Protein AF-A0A2R6K8M2-F1 (afdb_monomer)

Secondary structure (DSSP, 8-state):
--SEEEEEEPPPTT-----EEEPPPHHHHHHHHHH-TT-EEEEEETTEEEEEETGGG-TT---

Nearest PDB structures (foldseek):
  3oj6-assembly1_C  TM=8.525E-01  e=5.523E-02  Coccidioides immitis
  5izn-assembly2_F  TM=4.651E-01  e=1.956E+00  Vibrio vulnificus CMCP6
  4wtj-assembly1_A  TM=5.624E-01  e=3.133E+00  Hepatitis C virus JFH-1

Sequence (63 aa):
DFETIVAVRHPLPDESRDFEVVPACGACRELIADYGHEIAVIVPHDGEHRKAAAIDLLPTRNW

Radius of gyration: 13.06 Å; Cα contacts (8 Å, |Δi|>4): 90; chains: 1; bounding box: 26×25×41 Å

pLDDT: mean 95.4, std 4.62, range [70.06, 98.62]

Foldseek 3Di:
DAQEDWDWDCDDPPDPDHIDTADDDPVRLVVVVVVPQQRWYWHDDPNDTDTDGSVVVPVPDDD

Solvent-accessible surface area (backbone atoms only — not comparable to full-atom values): 3904 Å² total; per-residue (Å²): 140,72,71,68,49,72,37,69,46,75,54,54,98,89,47,95,58,71,74,38,74,34,69,65,51,72,71,55,38,56,55,46,29,75,76,33,45,74,28,23,33,44,32,68,54,97,94,41,80,43,76,42,38,25,46,74,78,42,87,81,70,86,127

Structure (mmCIF, N/CA/C/O backbone):
data_AF-A0A2R6K8M2-F1
#
_entry.id   AF-A0A2R6K8M2-F1
#
loop_
_atom_site.group_PDB
_atom_site.id
_atom_site.type_symbol
_atom_sit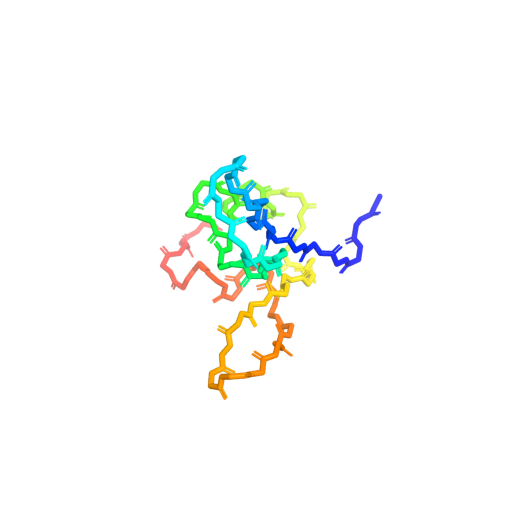e.label_atom_id
_atom_site.label_alt_id
_atom_site.label_comp_id
_atom_site.label_asym_id
_atom_site.label_entity_id
_atom_site.label_seq_id
_atom_site.pdbx_PDB_ins_code
_atom_site.Cartn_x
_atom_site.Cartn_y
_atom_site.Cartn_z
_atom_site.occupancy
_atom_site.B_iso_or_equiv
_atom_site.auth_seq_id
_atom_site.auth_comp_id
_atom_site.auth_asym_id
_atom_site.auth_atom_id
_atom_site.pdbx_PDB_model_num
ATOM 1 N N . ASP A 1 1 ? -1.689 18.261 6.103 1.00 81.25 1 ASP A N 1
ATOM 2 C CA . ASP A 1 1 ? -2.767 17.271 6.169 1.00 81.25 1 ASP A CA 1
ATOM 3 C C . ASP A 1 1 ? -2.767 16.480 4.871 1.00 81.25 1 ASP A C 1
ATOM 5 O O . ASP A 1 1 ? -2.533 17.098 3.831 1.00 81.25 1 ASP A O 1
ATOM 9 N N . PHE A 1 2 ? -2.900 15.155 4.924 1.00 94.62 2 PHE A N 1
ATOM 10 C CA . PHE A 1 2 ? -2.791 14.280 3.749 1.00 94.62 2 PHE A CA 1
ATOM 11 C C . PHE A 1 2 ? -4.111 13.547 3.519 1.00 94.62 2 PHE A C 1
ATOM 13 O O . PHE A 1 2 ? -4.529 12.761 4.353 1.00 94.62 2 PHE A O 1
ATOM 20 N N . GLU A 1 3 ? -4.741 13.743 2.362 1.00 97.38 3 GLU A N 1
ATOM 21 C CA . GLU A 1 3 ? -5.996 13.044 2.050 1.00 97.38 3 GLU A CA 1
ATOM 22 C C . GLU A 1 3 ? -5.754 11.645 1.453 1.00 97.38 3 GLU A C 1
ATOM 24 O O . GLU A 1 3 ? -6.503 10.701 1.697 1.00 97.38 3 GLU A O 1
ATOM 29 N N . THR A 1 4 ? -4.732 11.487 0.606 1.00 98.25 4 THR A N 1
ATOM 30 C CA . THR A 1 4 ? -4.455 10.228 -0.101 1.00 98.25 4 THR A CA 1
ATOM 31 C C . THR A 1 4 ? -2.960 10.072 -0.393 1.00 98.25 4 THR A C 1
ATOM 33 O O . THR A 1 4 ? -2.298 11.036 -0.775 1.00 98.25 4 THR A O 1
ATOM 36 N N . ILE A 1 5 ? -2.436 8.852 -0.257 1.00 98.19 5 ILE A N 1
ATOM 37 C CA . ILE A 1 5 ? -1.041 8.466 -0.512 1.00 98.19 5 ILE A CA 1
ATOM 38 C C . ILE A 1 5 ? -1.000 7.238 -1.440 1.00 98.19 5 ILE A C 1
ATOM 40 O O . ILE A 1 5 ? -1.882 6.381 -1.408 1.00 98.19 5 ILE A O 1
ATOM 44 N N . VAL A 1 6 ? 0.043 7.131 -2.268 1.00 98.31 6 VAL A N 1
ATOM 45 C CA . VAL A 1 6 ? 0.309 5.968 -3.129 1.00 98.31 6 VAL A CA 1
ATOM 46 C C . VAL A 1 6 ? 1.801 5.651 -3.159 1.00 98.31 6 VAL A C 1
ATOM 48 O O . VAL A 1 6 ? 2.630 6.560 -3.184 1.00 98.31 6 VAL A O 1
ATOM 51 N N . ALA A 1 7 ? 2.149 4.363 -3.162 1.00 98.12 7 ALA A N 1
ATOM 52 C CA . ALA A 1 7 ? 3.512 3.913 -3.411 1.00 98.12 7 ALA A CA 1
ATOM 53 C C . ALA A 1 7 ? 3.664 3.547 -4.891 1.00 98.12 7 ALA A C 1
ATOM 55 O O . ALA A 1 7 ? 2.844 2.820 -5.450 1.00 98.12 7 ALA A O 1
ATOM 56 N N . VAL A 1 8 ? 4.717 4.061 -5.527 1.00 97.44 8 VAL A N 1
ATOM 57 C CA . VAL A 1 8 ? 4.979 3.852 -6.954 1.00 97.44 8 VAL A CA 1
ATOM 58 C C . VAL A 1 8 ? 6.386 3.300 -7.133 1.00 97.44 8 VAL A C 1
ATOM 60 O O . VAL A 1 8 ? 7.350 3.841 -6.587 1.00 97.44 8 VAL A O 1
ATOM 63 N N . ARG A 1 9 ? 6.515 2.230 -7.916 1.00 96.00 9 ARG A N 1
ATOM 64 C CA . ARG A 1 9 ? 7.799 1.707 -8.377 1.00 96.00 9 ARG A CA 1
ATOM 65 C C . ARG A 1 9 ? 8.206 2.438 -9.651 1.00 96.00 9 ARG A C 1
ATOM 67 O O . ARG A 1 9 ? 7.501 2.376 -10.655 1.00 96.00 9 ARG A O 1
ATOM 74 N N . HIS A 1 10 ? 9.362 3.091 -9.602 1.00 95.94 10 HIS A N 1
ATOM 75 C CA . HIS A 1 10 ? 10.018 3.624 -10.791 1.00 95.94 10 HIS A CA 1
ATOM 76 C C . HIS A 1 10 ? 10.618 2.464 -11.606 1.00 95.94 10 HIS A C 1
ATOM 78 O O . HIS A 1 10 ? 11.186 1.548 -10.996 1.00 95.94 10 HIS A O 1
ATOM 84 N N . PRO A 1 11 ? 10.527 2.474 -12.947 1.00 96.12 11 PRO A N 1
ATOM 85 C CA . PRO A 1 11 ? 11.253 1.507 -13.763 1.00 96.12 11 PRO A CA 1
ATOM 86 C C . PRO A 1 11 ? 12.767 1.642 -13.573 1.00 96.12 11 PRO A C 1
ATOM 88 O O . PRO A 1 11 ? 13.284 2.746 -13.368 1.00 96.12 11 PRO A O 1
ATOM 91 N N . LEU A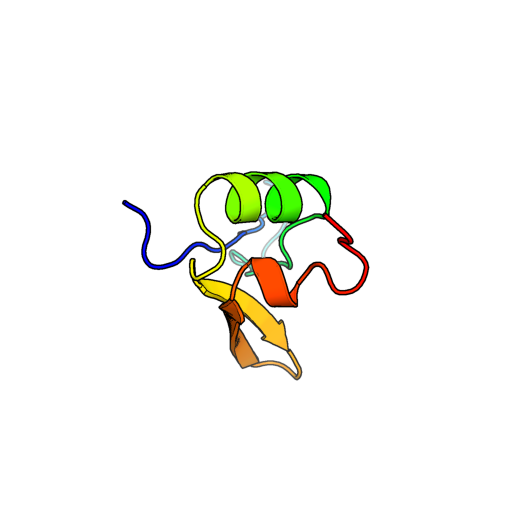 1 12 ? 13.483 0.521 -13.631 1.00 94.12 12 LEU A N 1
ATOM 92 C CA . LEU A 1 12 ? 14.947 0.543 -13.687 1.00 94.12 12 LEU A CA 1
ATOM 93 C C . LEU A 1 12 ? 15.428 1.057 -15.059 1.00 94.12 12 LEU A C 1
ATOM 95 O O . LEU A 1 12 ? 14.669 0.987 -16.024 1.00 94.12 12 LEU A O 1
ATOM 99 N N . PRO A 1 13 ? 16.668 1.571 -15.180 1.00 93.88 13 PRO A N 1
ATOM 100 C CA . PRO A 1 13 ? 17.171 2.134 -16.441 1.00 93.88 13 PRO A CA 1
ATOM 101 C C . PRO A 1 13 ? 17.104 1.182 -17.647 1.00 93.88 13 PRO A C 1
ATOM 103 O O . PRO A 1 13 ? 17.008 1.629 -18.786 1.00 93.88 13 PRO A O 1
ATOM 106 N N . ASP A 1 14 ? 17.178 -0.120 -17.393 1.00 95.06 14 ASP A N 1
ATOM 107 C CA . ASP A 1 14 ? 17.165 -1.223 -18.354 1.00 95.06 14 ASP A CA 1
ATOM 108 C C . ASP A 1 14 ? 15.782 -1.882 -18.521 1.00 95.06 14 ASP A C 1
ATOM 110 O O . ASP A 1 14 ? 15.616 -2.804 -19.320 1.00 95.06 14 ASP A O 1
ATOM 114 N N . GLU A 1 15 ? 14.764 -1.393 -17.813 1.00 95.06 15 GLU A N 1
ATOM 115 C CA . GLU A 1 15 ? 13.390 -1.871 -17.923 1.00 95.06 15 GLU A CA 1
ATOM 116 C C . GLU A 1 15 ? 12.572 -1.014 -18.902 1.00 95.06 15 GLU A C 1
ATOM 118 O O . GLU A 1 15 ? 12.496 0.204 -18.779 1.00 95.06 15 GLU A O 1
ATOM 123 N N . SER A 1 16 ? 11.866 -1.653 -19.841 1.00 91.50 16 SER A N 1
ATOM 124 C CA . SER A 1 16 ? 10.975 -0.973 -20.800 1.00 91.50 16 SER A CA 1
ATOM 125 C C . SER A 1 16 ? 9.542 -0.769 -20.287 1.00 91.50 16 SER A C 1
ATOM 127 O O . SER A 1 16 ? 8.637 -0.485 -21.071 1.00 91.50 16 SER A O 1
ATOM 129 N N . ARG A 1 17 ? 9.298 -1.017 -18.999 1.00 91.31 17 ARG A N 1
ATOM 130 C CA . ARG A 1 17 ? 7.972 -0.924 -18.371 1.00 91.31 17 ARG A CA 1
ATOM 131 C C . ARG A 1 17 ? 7.738 0.466 -17.785 1.00 91.31 17 ARG A C 1
ATOM 133 O O . ARG A 1 17 ? 8.683 1.187 -17.499 1.00 91.31 17 ARG A O 1
ATOM 140 N N . ASP A 1 18 ? 6.473 0.814 -17.585 1.00 93.69 18 ASP A N 1
ATOM 141 C CA . ASP A 1 18 ? 6.077 2.088 -16.983 1.00 93.69 18 ASP A CA 1
ATOM 142 C C . ASP A 1 18 ? 6.120 2.032 -15.439 1.00 93.69 18 ASP A C 1
ATOM 144 O O . ASP A 1 18 ? 6.347 0.971 -14.826 1.00 93.69 18 ASP A O 1
ATOM 148 N N . PHE A 1 19 ? 5.881 3.186 -14.815 1.00 94.88 19 PHE A N 1
ATOM 149 C CA . PHE A 1 19 ? 5.584 3.316 -13.394 1.00 94.88 19 PHE A CA 1
ATOM 150 C C . PHE A 1 19 ? 4.452 2.368 -12.984 1.00 94.88 19 PHE A C 1
ATOM 152 O O . PHE A 1 19 ? 3.458 2.210 -13.689 1.00 94.88 19 PHE A O 1
ATOM 159 N N . GLU A 1 20 ? 4.580 1.758 -11.811 1.00 95.50 20 GLU A N 1
ATOM 160 C CA . GLU A 1 20 ? 3.556 0.857 -11.276 1.00 95.50 20 GLU A CA 1
ATOM 161 C C . GLU A 1 20 ? 3.190 1.247 -9.861 1.00 95.50 20 GLU A C 1
ATOM 163 O O . GLU A 1 20 ? 4.062 1.448 -9.014 1.00 95.50 20 GLU A O 1
ATOM 168 N N . VAL A 1 21 ? 1.888 1.306 -9.603 1.00 97.38 21 VAL A N 1
ATOM 169 C CA . VAL A 1 21 ? 1.367 1.381 -8.245 1.00 97.38 21 VAL A CA 1
ATOM 170 C C . VAL A 1 21 ? 1.647 0.052 -7.559 1.00 97.38 21 VAL A C 1
ATOM 172 O O . VAL A 1 21 ? 1.179 -0.998 -7.991 1.00 97.38 21 VAL A O 1
ATOM 175 N N . VAL A 1 22 ? 2.399 0.109 -6.469 1.00 96.94 22 VAL A N 1
ATOM 176 C CA . VAL A 1 22 ? 2.739 -1.059 -5.658 1.00 96.94 22 VAL A CA 1
ATOM 177 C C . VAL A 1 22 ? 2.115 -0.923 -4.274 1.00 96.94 22 VAL A C 1
ATOM 179 O O . VAL A 1 22 ? 1.858 0.192 -3.815 1.00 96.94 22 VAL A O 1
ATOM 182 N N . PRO A 1 23 ? 1.874 -2.030 -3.555 1.00 97.25 23 PRO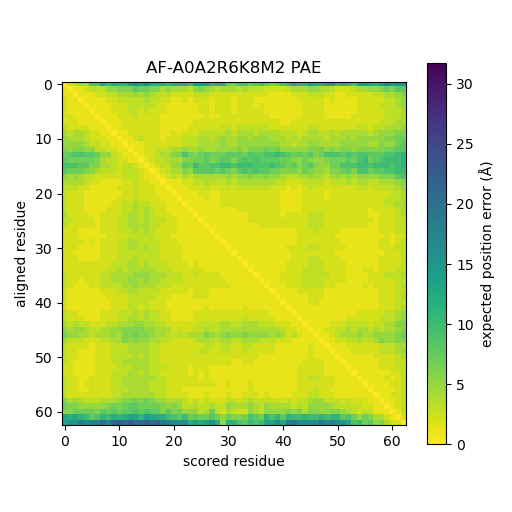 A N 1
ATOM 183 C CA . PRO A 1 23 ? 1.472 -1.939 -2.162 1.00 97.25 23 PRO A CA 1
ATOM 184 C C . PRO A 1 23 ? 2.532 -1.191 -1.346 1.00 97.25 23 PRO A C 1
ATOM 186 O O . PRO A 1 23 ? 3.723 -1.499 -1.432 1.00 97.25 23 PRO A O 1
ATOM 189 N N . ALA A 1 24 ? 2.104 -0.258 -0.492 1.00 97.56 24 ALA A N 1
ATOM 190 C CA . ALA A 1 24 ? 2.985 0.293 0.534 1.00 97.56 24 ALA A CA 1
ATOM 191 C C . ALA A 1 24 ? 3.527 -0.852 1.408 1.00 97.56 24 ALA A C 1
ATOM 193 O O . ALA A 1 24 ? 2.783 -1.784 1.740 1.00 97.56 24 ALA A O 1
ATOM 194 N N . CYS A 1 25 ? 4.807 -0.808 1.780 1.00 97.38 25 CYS A N 1
ATOM 195 C CA . CYS A 1 25 ? 5.393 -1.819 2.661 1.00 97.38 25 CYS A CA 1
ATOM 196 C C . CYS A 1 25 ? 4.894 -1.654 4.110 1.00 97.38 25 CYS A C 1
ATOM 198 O O . CYS A 1 25 ? 4.293 -0.635 4.450 1.00 97.38 25 CYS A O 1
ATOM 200 N N . GLY A 1 26 ? 5.157 -2.642 4.974 1.00 95.75 26 GLY A N 1
ATOM 201 C CA . GLY A 1 26 ? 4.698 -2.630 6.370 1.00 95.75 26 GLY A CA 1
ATOM 202 C C . GLY A 1 26 ? 5.121 -1.374 7.138 1.00 95.75 26 GLY A C 1
ATOM 203 O O . GLY A 1 26 ? 4.271 -0.678 7.674 1.00 95.75 26 GLY A O 1
ATOM 204 N N . ALA A 1 27 ? 6.408 -1.017 7.095 1.00 97.12 27 ALA A N 1
ATOM 205 C CA . ALA A 1 27 ? 6.920 0.171 7.784 1.00 97.12 27 ALA A CA 1
ATOM 206 C C . ALA A 1 27 ? 6.282 1.479 7.284 1.00 97.12 27 ALA A C 1
ATOM 208 O O . ALA A 1 27 ? 6.005 2.373 8.077 1.00 97.12 27 ALA A O 1
ATOM 209 N N . CYS A 1 28 ? 6.006 1.589 5.979 1.00 97.75 28 CYS A N 1
ATOM 210 C CA . CYS A 1 28 ? 5.298 2.746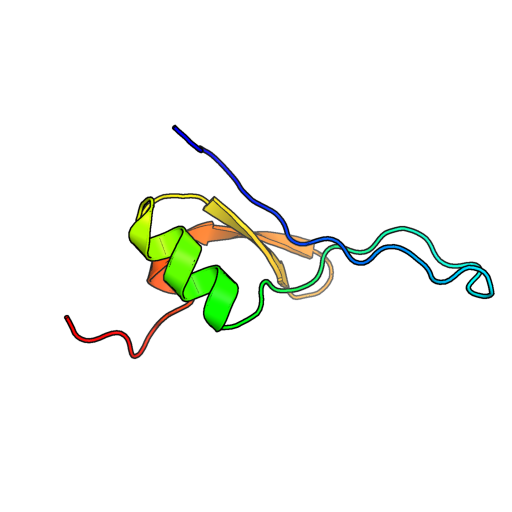 5.437 1.00 97.75 28 CYS A CA 1
ATOM 211 C C . CYS A 1 28 ? 3.852 2.809 5.930 1.00 97.75 28 CYS A C 1
ATOM 213 O O . CYS A 1 28 ? 3.386 3.895 6.245 1.00 97.75 28 CYS A O 1
ATOM 215 N N . ARG A 1 29 ? 3.143 1.675 6.009 1.00 97.62 29 ARG A N 1
ATOM 216 C CA . ARG A 1 29 ? 1.762 1.640 6.521 1.00 9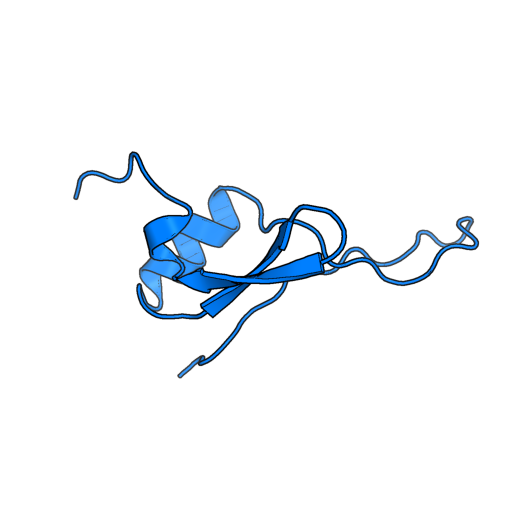7.62 29 ARG A CA 1
ATOM 217 C C . ARG A 1 29 ? 1.696 2.086 7.977 1.00 97.62 29 ARG A C 1
ATOM 219 O O . ARG A 1 29 ? 0.841 2.899 8.295 1.00 97.62 29 ARG A O 1
ATOM 226 N N . GLU A 1 30 ? 2.614 1.600 8.816 1.00 97.56 30 GLU A N 1
ATOM 227 C CA . GLU A 1 30 ? 2.733 2.022 10.222 1.00 97.56 30 GLU A CA 1
ATOM 228 C C . GLU A 1 30 ? 2.942 3.538 10.312 1.00 97.56 30 GLU A C 1
ATOM 230 O O . GLU A 1 30 ? 2.168 4.225 10.971 1.00 97.56 30 GLU A O 1
ATOM 235 N N . LEU A 1 31 ? 3.911 4.074 9.558 1.00 97.12 31 LEU A N 1
ATOM 236 C CA . LEU A 1 31 ? 4.196 5.509 9.543 1.00 97.12 31 LEU A CA 1
ATOM 237 C C . LEU A 1 31 ? 2.996 6.335 9.064 1.00 97.12 31 LEU A C 1
ATOM 239 O O . LEU A 1 31 ? 2.682 7.356 9.660 1.00 97.12 31 LEU A O 1
ATOM 243 N N . ILE A 1 32 ? 2.322 5.915 7.990 1.00 97.56 32 ILE A N 1
ATOM 244 C CA . ILE A 1 32 ? 1.140 6.618 7.476 1.00 97.56 32 ILE A CA 1
ATOM 245 C C . ILE A 1 32 ? 0.019 6.599 8.521 1.00 97.56 32 ILE A C 1
ATOM 247 O O . ILE A 1 32 ? -0.584 7.640 8.763 1.00 97.56 32 ILE A O 1
ATOM 251 N N . ALA A 1 33 ? -0.229 5.458 9.167 1.00 96.38 33 ALA A N 1
ATOM 252 C CA . ALA A 1 33 ? -1.222 5.359 10.232 1.00 96.38 33 ALA A CA 1
ATOM 253 C C . ALA A 1 33 ? -0.872 6.263 11.427 1.00 96.38 33 ALA A C 1
ATOM 255 O O . ALA A 1 33 ? -1.768 6.881 11.991 1.00 96.38 33 ALA A O 1
ATOM 256 N N . ASP A 1 34 ? 0.413 6.421 11.760 1.00 95.75 34 ASP A N 1
ATOM 257 C CA . ASP A 1 34 ? 0.855 7.370 12.791 1.00 95.75 34 ASP A CA 1
ATOM 258 C C . ASP A 1 34 ? 0.565 8.839 12.410 1.00 95.75 34 ASP A C 1
ATOM 260 O O . ASP A 1 34 ? 0.361 9.672 13.294 1.00 95.75 34 ASP A O 1
ATOM 264 N N . TYR A 1 35 ? 0.522 9.170 11.112 1.00 96.19 35 TYR A N 1
ATOM 265 C CA . TYR A 1 35 ? 0.098 10.492 10.628 1.00 96.19 35 TYR A CA 1
ATOM 266 C C . TYR A 1 35 ? -1.425 10.668 10.601 1.00 96.19 35 TYR A C 1
ATOM 268 O O . TYR A 1 35 ? -1.901 11.786 10.796 1.00 96.19 35 TYR A O 1
ATOM 276 N N . GLY A 1 36 ? -2.178 9.601 10.339 1.00 96.31 36 GLY A N 1
ATOM 277 C CA . GLY A 1 36 ? -3.637 9.623 10.316 1.00 96.31 36 GLY A CA 1
ATOM 278 C C . GLY A 1 36 ? -4.223 8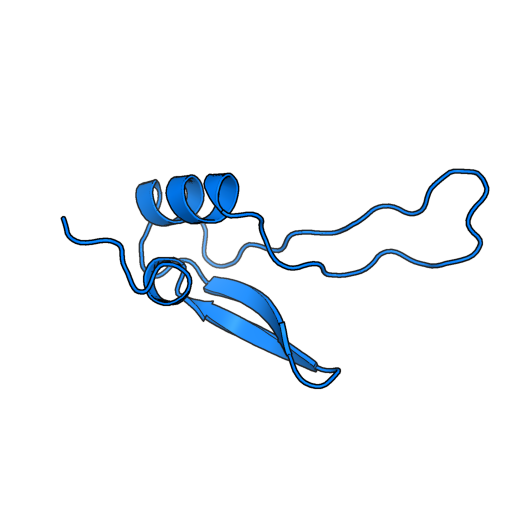.278 9.897 1.00 96.31 36 GLY A C 1
ATOM 279 O O . GLY A 1 36 ? -3.821 7.682 8.896 1.00 96.31 36 GLY A O 1
ATOM 280 N N . HIS A 1 37 ? -5.204 7.796 10.657 1.00 96.06 37 HIS A N 1
ATOM 281 C CA . HIS A 1 37 ? -5.826 6.488 10.432 1.00 96.06 37 HIS A CA 1
ATOM 282 C C . HIS A 1 37 ? -6.694 6.469 9.168 1.00 96.06 37 HIS A C 1
ATOM 284 O O . HIS A 1 37 ? -6.769 5.450 8.481 1.00 96.06 37 HIS A O 1
ATOM 290 N N . GLU A 1 38 ? -7.328 7.599 8.864 1.00 97.12 38 GLU A N 1
ATOM 291 C CA . GLU A 1 38 ? -8.254 7.826 7.756 1.00 97.12 38 GLU A CA 1
ATOM 292 C C . GLU A 1 38 ? -7.567 8.150 6.425 1.00 97.12 38 GLU A C 1
ATOM 294 O O . GLU A 1 38 ? -8.238 8.190 5.392 1.00 97.12 38 GLU A O 1
ATOM 299 N N . ILE A 1 39 ? -6.246 8.368 6.430 1.00 98.19 39 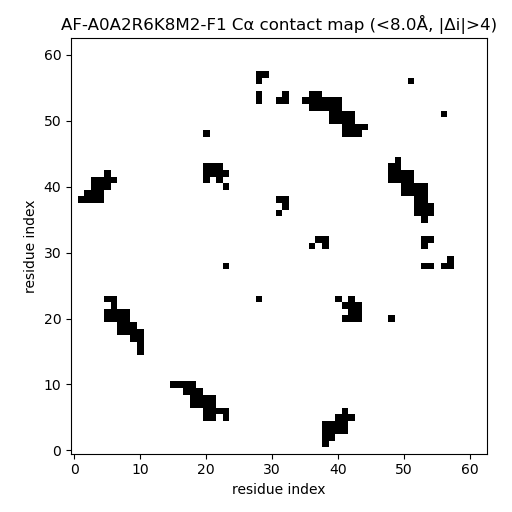ILE A N 1
ATOM 300 C CA . ILE A 1 39 ? -5.489 8.674 5.213 1.00 98.19 39 ILE A CA 1
ATOM 301 C C . ILE A 1 39 ? -5.702 7.536 4.217 1.00 98.19 39 ILE A C 1
ATOM 303 O O . ILE A 1 39 ? -5.396 6.375 4.501 1.00 98.19 39 ILE A O 1
ATOM 307 N N . ALA A 1 40 ? -6.213 7.861 3.030 1.00 98.44 40 ALA A N 1
ATOM 308 C CA . ALA A 1 40 ? -6.466 6.850 2.018 1.00 98.44 40 ALA A CA 1
ATOM 309 C C . ALA A 1 40 ? -5.153 6.395 1.371 1.00 98.44 40 ALA A C 1
ATOM 311 O O . ALA A 1 40 ? -4.390 7.195 0.836 1.00 98.44 40 ALA A O 1
ATOM 312 N N . VAL A 1 41 ? -4.906 5.094 1.344 1.00 98.50 41 VAL A N 1
ATOM 313 C CA . VAL A 1 41 ? -3.779 4.478 0.651 1.00 98.50 41 VAL A CA 1
ATOM 314 C C . VAL A 1 41 ? -4.301 3.794 -0.606 1.00 98.50 41 VAL A C 1
ATOM 316 O O . VAL A 1 41 ? -5.202 2.955 -0.539 1.00 98.50 41 VAL A O 1
ATOM 319 N N . ILE A 1 42 ? -3.745 4.155 -1.763 1.00 98.62 42 ILE A N 1
ATOM 320 C CA . ILE A 1 42 ? -4.048 3.470 -3.022 1.00 98.62 42 ILE A CA 1
ATOM 321 C C . ILE A 1 42 ? -3.293 2.139 -3.052 1.00 98.62 42 ILE A C 1
ATOM 323 O O . ILE A 1 42 ? -2.067 2.106 -2.935 1.00 98.62 42 ILE A O 1
ATOM 327 N N . VAL A 1 43 ? -4.035 1.048 -3.234 1.00 97.81 43 VAL A N 1
ATOM 328 C CA . VAL A 1 43 ? -3.523 -0.321 -3.310 1.00 97.81 43 VAL A CA 1
ATOM 329 C C . VAL A 1 43 ? -3.976 -0.998 -4.608 1.00 97.81 43 VAL A C 1
ATOM 331 O O . VAL A 1 43 ? -5.134 -0.839 -5.004 1.00 97.81 43 VAL A O 1
ATOM 334 N N . PRO A 1 44 ? -3.101 -1.763 -5.282 1.00 97.12 44 PRO A N 1
ATOM 335 C CA . PRO A 1 44 ? -3.515 -2.613 -6.389 1.00 97.12 44 PRO A CA 1
ATOM 336 C C . PRO A 1 44 ? -4.276 -3.836 -5.852 1.00 97.12 44 PRO A C 1
ATOM 338 O O . PRO A 1 44 ? -3.825 -4.495 -4.912 1.00 97.12 44 PRO A O 1
ATOM 341 N N . HIS A 1 45 ? -5.437 -4.136 -6.431 1.00 94.94 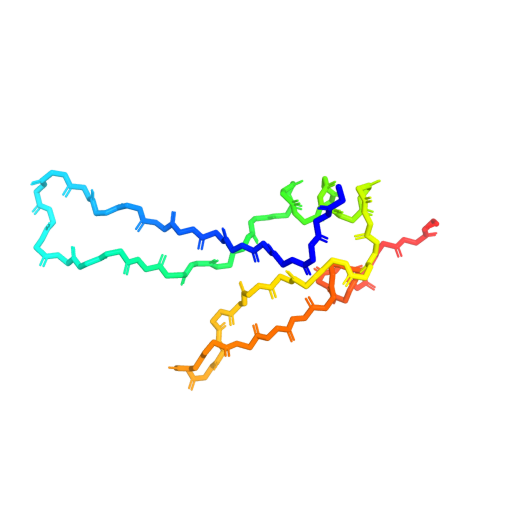45 HIS A N 1
ATOM 342 C CA . HIS A 1 45 ? -6.299 -5.256 -6.057 1.00 94.94 45 HIS A CA 1
ATOM 343 C C . HIS A 1 45 ? -7.118 -5.713 -7.271 1.00 94.94 45 HIS A C 1
ATOM 345 O O . HIS A 1 45 ? -7.834 -4.912 -7.864 1.00 94.94 45 HIS A O 1
ATOM 351 N N . ASP A 1 46 ? -7.007 -6.991 -7.642 1.00 94.69 46 ASP A N 1
ATOM 352 C CA . ASP A 1 46 ? -7.696 -7.600 -8.794 1.00 94.69 46 ASP A CA 1
ATOM 353 C C . ASP A 1 46 ? -7.536 -6.834 -10.123 1.00 94.69 46 ASP A C 1
ATOM 355 O O . ASP A 1 46 ? -8.460 -6.732 -10.923 1.00 94.69 46 ASP A O 1
ATOM 359 N N . GLY A 1 47 ? -6.341 -6.284 -10.368 1.00 93.25 47 GLY A N 1
ATOM 360 C CA . GLY A 1 47 ? -6.039 -5.520 -11.586 1.00 93.25 47 GLY A CA 1
ATOM 361 C C . GLY A 1 47 ? -6.558 -4.078 -11.582 1.00 93.25 47 GLY A C 1
ATOM 362 O O . GLY A 1 47 ? -6.324 -3.350 -12.544 1.00 93.25 47 GLY A O 1
ATOM 363 N N . GLU A 1 48 ? -7.206 -3.644 -10.501 1.00 96.62 48 GLU A N 1
ATOM 364 C CA . GLU A 1 48 ? -7.675 -2.273 -10.302 1.00 96.62 48 GLU A CA 1
ATOM 365 C C . GLU A 1 48 ? -6.947 -1.594 -9.136 1.00 96.62 48 GLU A C 1
ATOM 367 O O . GLU A 1 48 ? -6.318 -2.236 -8.294 1.00 96.62 48 GLU A O 1
ATOM 372 N N . HIS A 1 49 ? -7.059 -0.269 -9.054 1.00 97.81 49 HIS A N 1
ATOM 373 C CA . HIS A 1 49 ? -6.577 0.500 -7.911 1.00 97.81 49 HIS A CA 1
ATOM 374 C C . HIS A 1 49 ? -7.740 0.827 -6.979 1.00 97.81 49 HIS A C 1
ATOM 376 O O . HIS A 1 49 ? -8.718 1.454 -7.390 1.00 97.81 49 HIS A O 1
ATOM 382 N N . ARG A 1 50 ? -7.622 0.440 -5.709 1.00 97.88 50 ARG A N 1
ATOM 383 C CA . ARG A 1 50 ? -8.612 0.732 -4.666 1.00 97.88 50 ARG A CA 1
ATOM 384 C C . ARG A 1 50 ? -8.008 1.627 -3.598 1.00 97.88 50 ARG A C 1
ATOM 386 O O . ARG A 1 50 ? -6.804 1.594 -3.366 1.00 97.88 50 ARG A O 1
ATOM 393 N N . LYS A 1 51 ? -8.847 2.423 -2.941 1.00 98.25 51 LYS A N 1
ATOM 394 C CA . LYS A 1 51 ? -8.471 3.163 -1.733 1.00 98.25 51 LYS A CA 1
ATOM 395 C C . LYS A 1 51 ? -8.839 2.331 -0.506 1.00 98.25 51 LYS A C 1
ATOM 397 O O . LYS A 1 51 ? -9.945 1.799 -0.450 1.00 98.25 51 LYS A O 1
ATOM 402 N N . ALA A 1 52 ? -7.936 2.255 0.459 1.00 97.75 52 ALA A N 1
ATOM 403 C CA . ALA A 1 52 ? -8.188 1.721 1.796 1.00 97.75 52 ALA A CA 1
ATOM 404 C C . ALA A 1 52 ? -7.706 2.739 2.833 1.00 97.75 52 ALA A C 1
ATOM 406 O O . ALA A 1 52 ? -6.748 3.458 2.554 1.00 97.75 52 ALA A O 1
ATOM 407 N N . ALA A 1 53 ? -8.335 2.823 4.004 1.00 97.50 53 ALA A N 1
ATOM 408 C CA . ALA A 1 53 ? -7.790 3.655 5.072 1.00 97.50 53 ALA A CA 1
ATOM 409 C C . ALA A 1 53 ? -6.463 3.055 5.566 1.00 97.50 53 ALA A C 1
ATOM 411 O O . ALA A 1 53 ? -6.274 1.835 5.535 1.00 97.50 53 ALA A O 1
ATOM 412 N N . ALA A 1 54 ? -5.533 3.895 6.018 1.00 97.19 54 ALA A N 1
ATOM 413 C CA . ALA A 1 54 ? -4.225 3.446 6.489 1.00 97.19 54 ALA A CA 1
ATOM 414 C C . ALA A 1 54 ? -4.335 2.387 7.599 1.00 97.19 54 ALA A C 1
ATOM 416 O O . ALA A 1 54 ? -3.593 1.403 7.587 1.00 97.19 54 ALA A O 1
ATOM 417 N N . ILE A 1 55 ? -5.303 2.551 8.507 1.00 96.44 55 ILE A N 1
ATOM 418 C CA . ILE A 1 55 ? -5.540 1.615 9.612 1.00 96.44 55 ILE A CA 1
ATOM 419 C C . ILE A 1 55 ? -6.032 0.236 9.143 1.00 96.44 55 ILE A C 1
ATOM 421 O O . ILE A 1 55 ? -5.624 -0.783 9.698 1.00 96.44 55 ILE A O 1
ATOM 425 N N . ASP A 1 56 ? -6.819 0.175 8.066 1.00 97.06 56 ASP A N 1
ATOM 426 C CA . ASP A 1 56 ? -7.360 -1.084 7.531 1.00 97.06 56 ASP A CA 1
ATOM 427 C C . ASP A 1 56 ? -6.258 -1.983 6.945 1.00 97.06 56 ASP A C 1
ATOM 429 O O . ASP A 1 56 ? -6.419 -3.198 6.815 1.00 97.06 56 ASP A O 1
ATOM 433 N N . LEU A 1 57 ? -5.107 -1.395 6.599 1.00 96.75 57 LEU A N 1
ATOM 434 C CA . LEU A 1 57 ? -3.943 -2.116 6.084 1.00 96.75 57 LEU A CA 1
ATOM 435 C C . LEU A 1 57 ? -3.056 -2.723 7.187 1.00 96.75 57 LEU A C 1
ATOM 437 O O . LEU A 1 57 ? -2.038 -3.348 6.857 1.00 96.75 57 LEU A O 1
ATOM 441 N N . LEU A 1 58 ? -3.438 -2.560 8.461 1.00 97.00 58 LEU A N 1
ATOM 442 C CA . LEU A 1 58 ? -2.737 -3.032 9.661 1.00 97.00 58 LEU A CA 1
ATOM 443 C C . LEU A 1 58 ? -3.682 -3.831 10.592 1.00 97.00 58 LEU A C 1
ATOM 445 O O . LEU A 1 58 ? -3.876 -3.462 11.750 1.00 97.00 58 LEU A O 1
ATOM 449 N N . PRO A 1 59 ? -4.252 -4.967 10.139 1.00 93.62 59 PRO A N 1
ATOM 450 C CA . PRO A 1 59 ? -5.333 -5.672 10.845 1.00 93.62 59 PRO A CA 1
ATOM 451 C C . PRO A 1 59 ? -4.946 -6.256 12.214 1.00 93.62 59 PRO A C 1
ATOM 453 O O . PRO A 1 59 ? -5.813 -6.677 12.972 1.00 93.62 59 PRO A O 1
ATOM 456 N N . THR A 1 60 ? -3.651 -6.323 12.526 1.00 93.44 60 THR A N 1
ATOM 457 C CA . THR A 1 60 ? -3.122 -6.841 13.797 1.00 93.44 60 THR A CA 1
ATOM 458 C C . THR A 1 60 ? -2.507 -5.751 14.671 1.00 93.44 60 THR A C 1
ATOM 460 O O . THR A 1 60 ? -1.779 -6.067 15.613 1.00 93.44 60 THR A O 1
ATOM 463 N N . ARG A 1 61 ? -2.720 -4.472 14.352 1.00 89.69 61 ARG A N 1
ATOM 464 C CA . ARG A 1 61 ? -2.279 -3.355 15.192 1.00 89.69 61 ARG A CA 1
ATOM 465 C C . ARG A 1 61 ? -3.260 -3.218 16.364 1.00 89.69 61 ARG A C 1
ATOM 467 O O . ARG A 1 61 ? -4.455 -3.070 16.154 1.00 89.69 61 ARG A O 1
ATOM 474 N N . ASN A 1 62 ? -2.756 -3.358 17.594 1.00 80.00 62 ASN A N 1
ATOM 475 C CA . ASN A 1 62 ? -3.564 -3.627 18.800 1.00 80.00 62 ASN A CA 1
ATOM 476 C C . ASN A 1 62 ? -3.504 -2.523 19.876 1.00 80.00 62 ASN A C 1
ATOM 478 O O . ASN A 1 62 ? -3.681 -2.829 21.055 1.00 80.00 62 ASN A O 1
ATOM 482 N N . TRP A 1 63 ? -3.177 -1.281 19.526 1.00 70.06 63 TRP A N 1
ATOM 483 C CA . TRP A 1 63 ? -2.958 -0.210 20.501 1.00 70.06 63 TRP A CA 1
ATOM 484 C C . TRP A 1 63 ? -3.743 1.049 20.161 1.00 70.06 63 TRP A C 1
ATOM 486 O O . TRP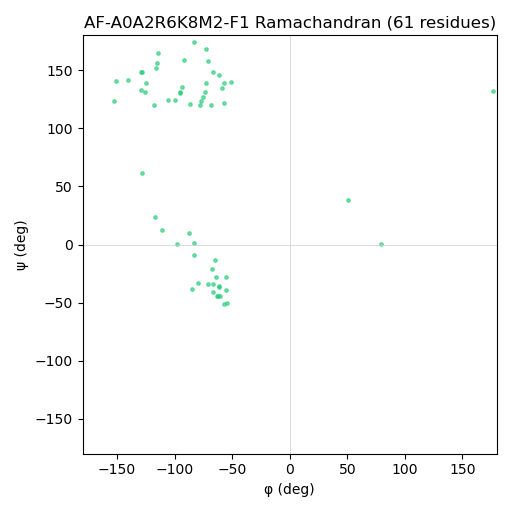 A 1 63 ? -3.848 1.361 18.955 1.00 70.06 63 TRP A O 1
#

Mean predicted aligned error: 3.02 Å